Protein AF-A0A0J7LEW6-F1 (afdb_monomer_lite)

pLDDT: mean 70.15, std 17.52, range [41.5, 93.69]

Secondary structure (DSSP, 8-state):
-----------------------------------------------EEEE-TTS-EEEE-----HHHHHHHHHHHHHHHH-S--

Foldseek 3Di:
DDDDPDDDPPPPPPDDDPPPPDDDDDDDDDDDPPPPPPPPPPPQQDKAWEAEPVGDIDIDSHNDDPVVSVVVNVVCRCVVVPPDD

Radius of gyration: 25.66 Å; chains: 1; bounding box: 72×50×44 Å

Structure (mmCIF, N/CA/C/O backbone):
data_AF-A0A0J7LEW6-F1
#
_entry.id   AF-A0A0J7LEW6-F1
#
loop_
_atom_site.group_PDB
_atom_site.id
_atom_site.type_symbol
_atom_site.label_atom_id
_atom_site.label_alt_id
_atom_site.label_comp_id
_atom_site.label_asym_id
_atom_site.label_entity_id
_atom_site.label_seq_id
_atom_site.pdbx_PDB_ins_code
_atom_site.Cartn_x
_atom_site.Cartn_y
_atom_site.Cartn_z
_atom_site.occupancy
_atom_site.B_iso_or_equiv
_atom_site.auth_seq_id
_atom_site.auth_comp_id
_atom_site.auth_asym_id
_atom_site.auth_atom_id
_atom_site.pdbx_PDB_model_num
ATOM 1 N N . MET A 1 1 ? 34.236 -15.856 21.516 1.00 47.00 1 MET A N 1
ATOM 2 C CA . MET A 1 1 ? 33.111 -14.960 21.179 1.00 47.00 1 MET A CA 1
ATOM 3 C C . MET A 1 1 ? 31.859 -15.810 21.081 1.00 47.00 1 MET A C 1
ATOM 5 O O . MET A 1 1 ? 31.773 -16.658 20.208 1.00 47.00 1 MET A O 1
ATOM 9 N N . LYS A 1 2 ? 30.974 -15.688 22.070 1.00 55.53 2 LYS A N 1
ATOM 10 C CA . LYS A 1 2 ? 29.663 -16.343 22.103 1.00 55.53 2 LYS A CA 1
ATOM 11 C C . LYS A 1 2 ? 28.688 -15.365 21.476 1.00 55.53 2 LYS A C 1
ATOM 13 O O . LYS A 1 2 ? 28.594 -14.280 22.020 1.00 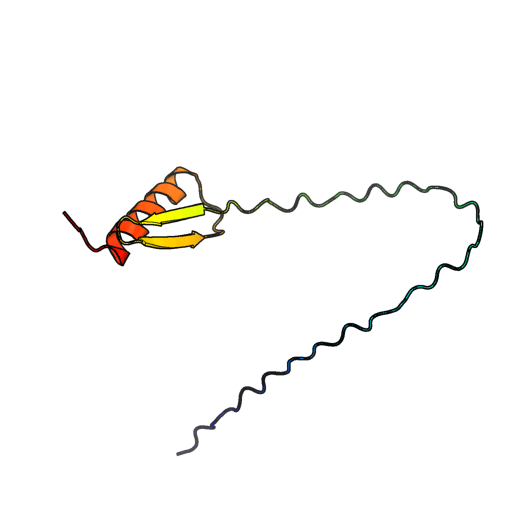55.53 2 LYS A O 1
ATOM 18 N N . ASN A 1 3 ? 28.012 -15.740 20.397 1.00 54.09 3 ASN A N 1
ATOM 19 C CA . ASN A 1 3 ? 26.720 -15.176 20.014 1.00 54.09 3 ASN A CA 1
ATOM 20 C C . ASN A 1 3 ? 25.932 -16.292 19.325 1.00 54.09 3 ASN A C 1
ATOM 22 O O . ASN A 1 3 ? 26.346 -16.831 18.302 1.00 54.09 3 ASN A O 1
ATOM 26 N N . LEU A 1 4 ? 24.866 -16.701 20.009 1.00 54.09 4 LEU A N 1
ATOM 27 C CA . LEU A 1 4 ? 23.989 -17.819 19.699 1.00 54.09 4 LEU A CA 1
ATOM 28 C C . LEU A 1 4 ? 23.334 -17.671 18.322 1.00 54.09 4 LEU A C 1
ATOM 30 O O . LEU A 1 4 ? 22.717 -16.651 18.029 1.00 54.09 4 LEU A O 1
ATOM 34 N N . ILE A 1 5 ? 23.355 -18.753 17.546 1.00 60.88 5 ILE A N 1
ATOM 35 C CA . ILE A 1 5 ? 22.399 -18.984 16.462 1.00 60.88 5 ILE A CA 1
ATOM 36 C C . ILE A 1 5 ? 21.098 -19.442 17.129 1.00 60.88 5 ILE A C 1
ATOM 38 O O . ILE A 1 5 ? 21.005 -20.573 17.607 1.00 60.88 5 ILE A O 1
ATOM 42 N N . LEU A 1 6 ? 20.115 -18.546 17.232 1.00 54.88 6 LEU A N 1
ATOM 43 C CA . LEU A 1 6 ? 18.818 -18.856 17.828 1.00 54.88 6 LEU A CA 1
ATOM 44 C C . LEU A 1 6 ? 17.854 -19.322 16.729 1.00 54.88 6 LEU A C 1
ATOM 46 O O . LEU A 1 6 ? 17.267 -18.523 16.003 1.00 54.88 6 LEU A O 1
ATOM 50 N N . ALA A 1 7 ? 17.737 -20.644 16.597 1.00 59.28 7 ALA A N 1
ATOM 51 C CA . ALA A 1 7 ? 16.808 -21.317 15.702 1.00 59.28 7 ALA A CA 1
ATOM 52 C C . ALA A 1 7 ? 15.359 -20.904 16.009 1.00 59.28 7 ALA A C 1
ATOM 54 O O . ALA A 1 7 ? 14.823 -21.200 17.077 1.00 59.28 7 ALA A O 1
ATOM 55 N N . THR A 1 8 ? 14.712 -20.223 15.066 1.00 61.69 8 THR A N 1
ATOM 56 C CA . THR A 1 8 ? 13.290 -19.882 15.156 1.00 61.69 8 THR A CA 1
ATOM 57 C C . THR A 1 8 ? 12.485 -21.075 14.646 1.00 61.69 8 THR A C 1
ATOM 59 O O . THR A 1 8 ? 12.256 -21.238 13.451 1.00 61.69 8 THR A O 1
ATOM 62 N N . ALA A 1 9 ? 12.112 -21.965 15.565 1.00 62.03 9 ALA A N 1
ATOM 63 C CA . ALA A 1 9 ? 11.194 -23.060 15.292 1.00 62.03 9 ALA A CA 1
ATOM 64 C C . ALA A 1 9 ? 9.827 -22.484 14.888 1.00 62.03 9 ALA A C 1
ATOM 66 O O . ALA A 1 9 ? 9.114 -21.906 15.710 1.00 62.03 9 ALA A O 1
ATOM 67 N N . ILE A 1 10 ? 9.463 -22.635 13.615 1.00 64.75 10 ILE A N 1
ATOM 68 C CA . ILE A 1 10 ? 8.113 -22.350 13.129 1.00 64.75 10 ILE A CA 1
ATOM 69 C C . ILE A 1 10 ? 7.215 -23.478 13.642 1.00 64.75 10 ILE A C 1
ATOM 71 O O . ILE A 1 10 ? 7.053 -24.520 13.010 1.00 64.75 10 ILE A O 1
ATOM 75 N N . LEU A 1 11 ? 6.652 -23.281 14.832 1.00 55.50 11 LEU A N 1
ATOM 76 C CA . LEU A 1 11 ? 5.577 -24.113 15.354 1.00 55.50 11 LEU A CA 1
ATOM 77 C C . LEU A 1 11 ? 4.298 -23.787 14.576 1.00 55.50 11 LEU A C 1
ATOM 79 O O . LEU A 1 11 ? 3.502 -22.945 14.989 1.00 55.50 11 LEU A O 1
ATOM 83 N N . VAL A 1 12 ? 4.077 -24.461 13.445 1.00 62.03 12 VAL A N 1
ATOM 84 C CA . VAL A 1 12 ? 2.740 -24.529 12.840 1.00 62.03 12 VAL A CA 1
ATOM 85 C C . VAL A 1 12 ? 1.905 -25.499 13.678 1.00 62.03 12 VAL A C 1
ATOM 87 O O . VAL A 1 12 ? 1.727 -26.664 13.337 1.00 62.03 12 VAL A O 1
ATOM 90 N N . ALA A 1 13 ? 1.402 -25.025 14.817 1.00 60.38 13 ALA A N 1
ATOM 91 C CA . ALA A 1 13 ? 0.367 -25.722 15.571 1.00 60.38 13 ALA A CA 1
ATOM 92 C C . ALA A 1 13 ? -0.991 -25.489 14.888 1.00 60.38 13 ALA A C 1
ATOM 94 O O . ALA A 1 13 ? -1.805 -24.678 15.320 1.00 60.38 13 ALA A O 1
ATOM 95 N N . GLY A 1 14 ? -1.223 -26.186 13.776 1.00 54.81 14 GLY A N 1
ATOM 96 C CA . GLY A 1 14 ? -2.521 -26.251 13.113 1.00 54.81 14 GLY A CA 1
ATOM 97 C C . GLY A 1 14 ? -3.353 -27.412 13.650 1.00 54.81 14 GLY A C 1
ATOM 98 O O . GLY A 1 14 ? -3.498 -28.420 12.970 1.00 54.81 14 GLY A O 1
ATOM 99 N N . MET A 1 15 ? -3.906 -27.295 14.860 1.00 61.72 15 MET A N 1
ATOM 100 C CA . MET A 1 15 ? -5.003 -28.165 15.296 1.00 61.72 15 MET A CA 1
ATOM 101 C C . MET A 1 15 ? -6.322 -27.415 15.118 1.00 61.72 15 MET A C 1
ATOM 103 O O . MET A 1 15 ? -6.667 -26.571 15.938 1.00 61.72 15 MET A O 1
ATOM 107 N N . THR A 1 16 ? -7.108 -27.773 14.102 1.00 59.22 16 THR A N 1
ATOM 108 C CA . THR A 1 16 ? -8.567 -27.713 14.254 1.00 59.22 16 THR A CA 1
ATOM 109 C C . THR A 1 16 ? -9.152 -29.056 13.850 1.00 59.22 16 THR A C 1
ATOM 111 O O . THR A 1 16 ? -9.042 -29.522 12.721 1.00 59.22 16 THR A O 1
ATOM 114 N N . SER A 1 17 ? -9.691 -29.729 14.860 1.00 55.34 17 SER A N 1
ATOM 115 C CA . SER A 1 17 ? -10.393 -30.994 14.748 1.00 55.34 17 SER A CA 1
ATOM 116 C C . SER A 1 17 ? -11.697 -30.754 13.984 1.00 55.34 17 SER A C 1
ATOM 118 O O . SER A 1 17 ? -12.549 -29.992 14.446 1.00 55.34 17 SER A O 1
ATOM 120 N N . ALA A 1 18 ? -11.866 -31.384 12.822 1.00 55.72 18 ALA A N 1
ATOM 121 C CA . ALA A 1 18 ? -13.158 -31.446 12.154 1.00 55.72 18 ALA A CA 1
ATOM 122 C C . ALA A 1 18 ? -14.086 -32.354 12.978 1.00 55.72 18 ALA A C 1
ATOM 124 O O . ALA A 1 18 ? -14.120 -33.570 12.801 1.00 55.72 18 ALA A O 1
ATOM 125 N N . LYS A 1 19 ? -14.838 -31.773 13.919 1.00 48.16 19 LYS A N 1
ATOM 126 C CA . LYS A 1 19 ? -16.019 -32.442 14.470 1.00 48.16 19 LYS A CA 1
ATOM 127 C C . LYS A 1 19 ? -17.085 -32.455 13.378 1.00 48.16 19 LYS A C 1
ATOM 129 O O . LYS A 1 19 ? -17.809 -31.480 13.202 1.00 48.16 19 LYS A O 1
ATOM 134 N N . THR A 1 20 ? -17.200 -33.577 12.676 1.00 49.88 20 THR A N 1
ATOM 135 C CA . THR A 1 20 ? -18.448 -33.975 12.021 1.00 49.88 20 THR A CA 1
ATOM 136 C C . THR A 1 20 ? -19.536 -34.006 13.092 1.00 49.88 20 THR A C 1
ATOM 138 O O . THR A 1 20 ? -19.534 -34.875 13.962 1.00 49.88 20 THR A O 1
ATOM 141 N N . ILE A 1 21 ? -20.443 -33.030 13.072 1.00 54.97 21 ILE A N 1
ATOM 142 C CA . ILE A 1 21 ? -21.675 -33.084 13.859 1.00 54.97 21 ILE A CA 1
ATOM 143 C C . ILE A 1 21 ? -22.711 -33.780 12.982 1.00 54.97 21 ILE A C 1
ATOM 145 O O . ILE A 1 21 ? -23.357 -33.158 12.143 1.00 54.97 21 ILE A O 1
ATOM 149 N N . THR A 1 22 ? -22.860 -35.089 13.162 1.00 51.22 22 THR A N 1
ATOM 150 C CA . THR A 1 22 ? -24.047 -35.811 12.705 1.00 51.22 22 THR A CA 1
ATOM 151 C C . THR A 1 22 ? -25.222 -35.361 13.571 1.00 51.22 22 THR A C 1
ATOM 153 O O . THR A 1 22 ? -25.194 -35.470 14.798 1.00 51.22 22 THR A O 1
ATOM 156 N N . ILE A 1 23 ? -26.237 -34.798 12.923 1.00 52.47 23 ILE A N 1
ATOM 157 C CA . ILE A 1 23 ? -27.444 -34.240 13.532 1.00 52.47 23 ILE A CA 1
ATOM 158 C C . ILE A 1 23 ? -28.195 -35.356 14.272 1.00 52.47 23 ILE A C 1
ATOM 160 O O . ILE A 1 23 ? -28.771 -36.242 13.644 1.00 52.47 23 ILE A O 1
ATOM 164 N N . LYS A 1 24 ? -28.236 -35.301 15.609 1.00 43.16 24 LYS A N 1
ATOM 165 C CA . LYS A 1 24 ? -29.292 -35.963 16.384 1.00 43.16 24 LYS A CA 1
ATOM 166 C C . LYS A 1 24 ? -30.369 -34.941 16.711 1.00 43.16 24 LYS A C 1
ATOM 168 O O . LYS A 1 24 ? -30.168 -34.036 17.514 1.00 43.16 24 LYS A O 1
ATOM 173 N N . SER A 1 25 ? -31.510 -35.138 16.055 1.00 53.09 25 SER A N 1
ATOM 174 C CA . SER A 1 25 ? -32.824 -34.652 16.458 1.00 53.09 25 SER A CA 1
ATOM 175 C C . SER A 1 25 ? -33.001 -34.770 17.973 1.00 53.09 25 SER A C 1
ATOM 177 O O . SER A 1 25 ? -32.829 -35.849 18.541 1.00 53.09 25 SER A O 1
ATOM 179 N N . SER A 1 26 ? -33.322 -33.660 18.631 1.00 42.00 26 SER A N 1
ATOM 180 C CA . SER A 1 26 ? -33.871 -33.631 19.985 1.00 42.00 26 SER A CA 1
ATOM 181 C C . SER A 1 26 ? -34.673 -32.346 20.139 1.00 42.00 26 SER A C 1
ATOM 183 O O . SER A 1 26 ? -34.135 -31.242 20.140 1.00 42.00 26 SER A O 1
ATOM 185 N N . ASN A 1 27 ? -35.987 -32.525 20.189 1.00 53.12 27 ASN A N 1
ATOM 186 C CA . ASN A 1 27 ? -36.980 -31.520 20.521 1.00 53.12 27 ASN A CA 1
ATOM 187 C C . ASN A 1 27 ? -36.778 -31.082 21.980 1.00 53.12 27 ASN A C 1
ATOM 189 O O . ASN A 1 27 ? -36.791 -31.926 22.875 1.00 53.12 27 ASN A O 1
ATOM 193 N N . SER A 1 28 ? -36.608 -29.783 22.221 1.00 41.50 28 SER A N 1
ATOM 194 C CA . SER A 1 28 ? -36.809 -29.212 23.551 1.00 41.50 28 SER A CA 1
ATOM 195 C C . SER A 1 28 ? -37.122 -27.717 23.483 1.00 41.50 28 SER A C 1
ATOM 197 O O . SER A 1 28 ? -36.402 -26.899 22.913 1.00 41.50 28 SER A O 1
ATOM 199 N N . ASN A 1 29 ? -38.267 -27.396 24.078 1.00 53.28 29 ASN A N 1
ATOM 200 C CA . ASN A 1 29 ? -38.780 -26.071 24.378 1.00 53.28 29 ASN A CA 1
ATOM 201 C C . ASN A 1 29 ? -37.763 -25.320 25.258 1.00 53.28 29 ASN A C 1
ATOM 203 O O . ASN A 1 29 ? -37.479 -25.760 26.371 1.00 53.28 29 ASN A O 1
ATOM 207 N N . ILE A 1 30 ? -37.181 -24.223 24.762 1.00 49.88 30 ILE A N 1
ATOM 208 C CA . ILE A 1 30 ? -36.251 -23.392 25.539 1.00 49.88 30 ILE A CA 1
ATOM 209 C C . ILE A 1 30 ? -36.711 -21.937 25.470 1.00 49.88 30 ILE A C 1
ATOM 211 O O . ILE A 1 30 ? -36.663 -21.280 24.428 1.00 49.88 30 ILE A O 1
ATOM 215 N N . GLN A 1 31 ? -37.163 -21.462 26.631 1.00 54.81 31 GLN A N 1
ATOM 216 C CA . GLN A 1 31 ? -37.494 -20.081 26.958 1.00 54.81 31 GLN A CA 1
ATOM 217 C C . GLN A 1 31 ? -36.405 -19.123 26.457 1.00 54.81 31 GLN A C 1
ATOM 219 O O . GLN A 1 31 ? -35.241 -19.182 26.859 1.00 54.81 31 GLN A O 1
ATOM 224 N N . LYS A 1 32 ? -36.796 -18.216 25.561 1.00 46.78 32 LYS A N 1
ATOM 225 C CA . LYS A 1 32 ? -35.898 -17.270 24.898 1.00 46.78 32 LYS A CA 1
ATOM 226 C C . LYS A 1 32 ? -35.661 -16.060 25.809 1.00 46.78 32 LYS A C 1
ATOM 228 O O . LYS A 1 32 ? -36.293 -15.020 25.661 1.00 46.78 32 LYS A O 1
ATOM 233 N N . SER A 1 33 ? -34.740 -16.195 26.765 1.00 49.31 33 SER A N 1
ATOM 234 C CA . SER A 1 33 ? -34.141 -15.037 27.438 1.00 49.31 33 SER A CA 1
ATOM 235 C C . SER A 1 33 ? -33.305 -14.277 26.408 1.00 49.31 33 SER A C 1
ATOM 237 O O . SER A 1 33 ? -32.218 -14.707 26.017 1.00 49.31 33 SER A O 1
ATOM 239 N N . SER A 1 34 ?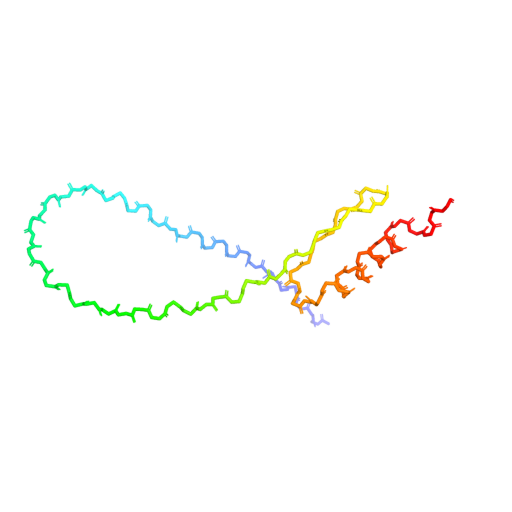 -33.857 -13.179 25.892 1.00 57.56 34 SER A N 1
ATOM 240 C CA . SER A 1 34 ? -33.169 -12.310 24.941 1.00 57.56 34 SER A CA 1
ATOM 241 C C . SER A 1 34 ? -32.078 -11.531 25.677 1.00 57.56 34 SER A C 1
ATOM 243 O O . SER A 1 34 ? -32.272 -10.395 26.109 1.00 57.56 34 SER A O 1
ATOM 245 N N . LYS A 1 35 ? -30.903 -12.150 25.848 1.00 56.84 35 LYS A N 1
ATOM 246 C CA . LYS A 1 35 ? -29.674 -11.401 26.114 1.00 56.84 35 LYS A CA 1
ATOM 247 C C . LYS A 1 35 ? -29.405 -10.559 24.875 1.00 56.84 35 LYS A C 1
ATOM 249 O O . LYS A 1 35 ? -28.915 -11.069 23.871 1.00 56.84 35 LYS A O 1
ATOM 254 N N . GLN A 1 36 ? -29.717 -9.268 24.953 1.00 58.81 36 GLN A N 1
ATOM 255 C CA . GLN A 1 36 ? -29.213 -8.301 23.990 1.00 58.81 36 GLN A CA 1
ATOM 256 C C . GLN A 1 36 ? -27.688 -8.265 24.102 1.00 58.81 36 GLN A C 1
ATOM 258 O O . GLN A 1 36 ? -27.104 -7.591 24.952 1.00 58.81 36 GLN A O 1
ATOM 263 N N . VAL A 1 37 ? -27.035 -9.047 23.249 1.00 56.25 37 VAL A N 1
ATOM 264 C CA . VAL A 1 37 ? -25.606 -8.938 23.006 1.00 56.25 37 VAL A CA 1
ATOM 265 C C . VAL A 1 37 ? -25.417 -7.591 22.326 1.00 56.25 37 VAL A C 1
ATOM 267 O O . VAL A 1 37 ? -25.736 -7.435 21.151 1.00 56.25 37 VAL A O 1
ATOM 270 N N . LYS A 1 38 ? -24.928 -6.594 23.071 1.00 61.03 38 LYS A N 1
ATOM 271 C CA . LYS A 1 38 ? -24.382 -5.375 22.473 1.00 61.03 38 LYS A CA 1
ATOM 272 C C . LYS A 1 38 ? -23.250 -5.816 21.545 1.00 61.03 38 LYS A C 1
ATOM 274 O O . LYS A 1 38 ? -22.144 -6.086 22.016 1.00 61.03 38 LYS A O 1
ATOM 279 N N . LEU A 1 39 ? -23.530 -5.939 20.244 1.00 61.09 39 LEU A N 1
ATOM 280 C CA . LEU A 1 39 ? -22.489 -6.064 19.234 1.00 61.09 39 LEU A CA 1
ATOM 281 C C . LEU A 1 39 ? -21.617 -4.823 19.399 1.00 61.09 39 LEU A C 1
ATOM 283 O O . LEU A 1 39 ? -22.044 -3.708 19.105 1.00 61.09 39 LEU A O 1
ATOM 287 N N . LYS A 1 40 ? -20.409 -5.004 19.938 1.00 61.94 40 LYS A N 1
ATOM 288 C CA . LYS A 1 40 ? -19.390 -3.960 19.897 1.00 61.94 40 LYS A CA 1
ATOM 289 C C . LYS A 1 40 ? -19.217 -3.630 18.421 1.00 61.94 40 LYS A C 1
ATOM 291 O O . LYS A 1 40 ? -18.744 -4.485 17.675 1.00 61.94 40 LYS A O 1
ATOM 296 N N . SER A 1 41 ? -19.656 -2.441 18.012 1.00 56.84 41 SER A N 1
ATOM 297 C CA . SER A 1 41 ? -19.450 -1.940 16.658 1.00 56.84 41 SER A CA 1
ATOM 298 C C . SER A 1 41 ? -17.945 -1.936 16.426 1.00 56.84 41 SER A C 1
ATOM 300 O O . SER A 1 41 ? -17.206 -1.128 16.994 1.00 56.84 41 SER A O 1
ATOM 302 N N . LYS A 1 42 ? -17.463 -2.962 15.724 1.00 59.81 42 LYS A N 1
ATOM 303 C CA . LYS A 1 42 ? -16.061 -3.092 15.360 1.00 59.81 42 LYS A CA 1
ATOM 304 C C . LYS A 1 42 ? -15.844 -1.920 14.417 1.00 59.81 42 LYS A C 1
ATOM 306 O O . LYS A 1 42 ? -16.473 -1.899 13.364 1.00 59.81 42 LYS A O 1
ATOM 311 N N . LYS A 1 43 ? -15.059 -0.918 14.832 1.00 61.41 43 LYS A N 1
ATOM 312 C CA . LYS A 1 43 ? -14.708 0.210 13.963 1.00 61.41 43 LYS A CA 1
ATOM 313 C C . LYS A 1 43 ? -14.245 -0.391 12.638 1.00 61.41 43 LYS A C 1
ATOM 315 O O . LYS A 1 43 ? -13.267 -1.142 12.622 1.00 61.41 43 LYS A O 1
ATOM 320 N N . VAL A 1 44 ? -15.034 -0.182 11.587 1.00 62.28 44 VAL A N 1
ATOM 321 C CA . VAL A 1 44 ? -14.705 -0.645 10.244 1.00 62.28 44 VAL A CA 1
ATOM 322 C C . VAL A 1 44 ? -13.489 0.175 9.860 1.00 62.28 44 VAL A C 1
ATOM 324 O O . VAL A 1 44 ? -13.612 1.371 9.625 1.00 62.28 44 VAL A O 1
ATOM 327 N N . LYS A 1 45 ? -12.308 -0.439 9.936 1.00 68.12 45 LYS A N 1
ATOM 328 C CA . LYS A 1 45 ? -11.067 0.231 9.565 1.00 68.12 45 LYS A CA 1
ATOM 329 C C . LYS A 1 45 ? -11.157 0.566 8.084 1.00 68.12 45 LYS A C 1
ATOM 331 O O . LYS A 1 45 ? -11.380 -0.336 7.271 1.00 68.12 45 LYS A O 1
ATOM 336 N N . SER A 1 46 ? -11.004 1.839 7.750 1.00 79.75 46 SER A N 1
ATOM 337 C CA . SER A 1 46 ? -10.939 2.275 6.360 1.00 79.75 46 SER A CA 1
ATOM 338 C C . SER A 1 46 ? -9.765 1.578 5.676 1.00 79.75 46 SER A C 1
ATOM 340 O O . SER A 1 46 ? -8.657 1.528 6.210 1.00 79.75 46 SER A O 1
ATOM 342 N N . THR A 1 47 ? -10.027 0.980 4.516 1.00 87.81 47 THR A N 1
ATOM 343 C CA . THR A 1 47 ? -8.988 0.383 3.675 1.00 87.81 47 THR A CA 1
ATOM 344 C C . THR A 1 47 ? -8.794 1.287 2.472 1.00 87.81 47 THR A C 1
ATOM 346 O O . THR A 1 47 ? -9.741 1.520 1.724 1.00 87.81 47 THR A O 1
ATOM 349 N N . PHE A 1 48 ? -7.580 1.798 2.299 1.00 88.62 48 PHE A N 1
ATOM 350 C CA . PHE A 1 48 ? -7.193 2.596 1.145 1.00 88.62 48 PHE A CA 1
ATOM 351 C C . PHE A 1 48 ? -6.367 1.724 0.208 1.00 88.62 48 PHE A C 1
ATOM 353 O O . PHE A 1 48 ? -5.410 1.078 0.637 1.00 88.62 48 PHE A O 1
ATOM 360 N N . VAL A 1 49 ? -6.756 1.709 -1.062 1.00 91.38 49 VAL A N 1
ATOM 361 C CA . VAL A 1 49 ? -6.069 0.994 -2.138 1.00 91.38 49 VAL A CA 1
ATOM 362 C C . VAL A 1 49 ? -5.705 2.023 -3.195 1.00 91.38 49 VAL A C 1
ATOM 364 O O . VAL A 1 49 ? -6.557 2.819 -3.587 1.00 91.38 49 VAL A O 1
ATOM 367 N N . THR A 1 50 ? -4.453 2.018 -3.639 1.00 91.69 50 THR A N 1
ATOM 368 C CA . THR A 1 50 ? -3.980 2.854 -4.743 1.00 91.69 50 THR A CA 1
AT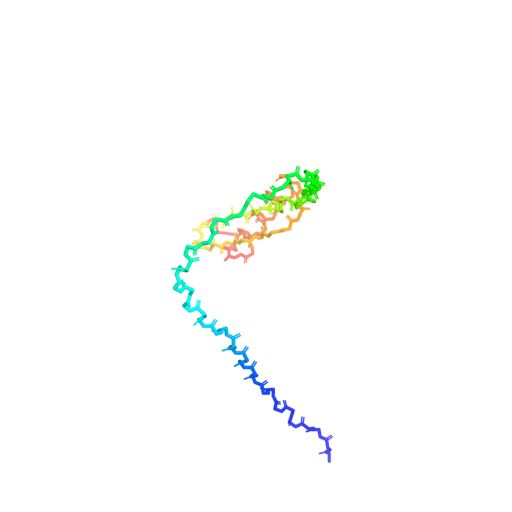OM 369 C C . THR A 1 50 ? -3.213 2.005 -5.746 1.00 91.69 50 THR A C 1
ATOM 371 O O . THR A 1 50 ? -2.548 1.033 -5.375 1.00 91.69 50 THR A O 1
ATOM 374 N N . TYR A 1 51 ? -3.321 2.382 -7.012 1.00 91.88 51 TYR A N 1
ATOM 375 C CA . TYR A 1 51 ? -2.578 1.798 -8.116 1.00 91.88 51 TYR A CA 1
ATOM 376 C C . TYR A 1 51 ? -1.783 2.912 -8.762 1.00 91.88 51 TYR A C 1
ATOM 378 O O . TYR A 1 51 ? -2.357 3.928 -9.153 1.00 91.88 51 TYR A O 1
ATOM 386 N N . THR A 1 52 ? -0.476 2.724 -8.837 1.00 90.69 52 THR A N 1
ATOM 387 C CA . THR A 1 52 ? 0.414 3.726 -9.399 1.00 90.69 52 THR A CA 1
ATOM 388 C C . THR A 1 52 ? 0.548 3.592 -10.911 1.00 90.69 52 THR A C 1
ATOM 390 O O . THR A 1 52 ? 0.262 2.530 -11.477 1.00 90.69 52 THR A O 1
ATOM 393 N N . SER A 1 53 ? 1.035 4.640 -11.580 1.00 90.06 53 SER A N 1
ATOM 394 C CA . SER A 1 53 ? 1.238 4.627 -13.040 1.00 90.06 53 SER A CA 1
ATOM 395 C C . SER A 1 53 ? 2.237 3.561 -13.508 1.00 90.06 53 SER A C 1
ATOM 397 O O . SER A 1 53 ? 2.078 2.977 -14.577 1.00 90.06 53 SER A O 1
ATOM 399 N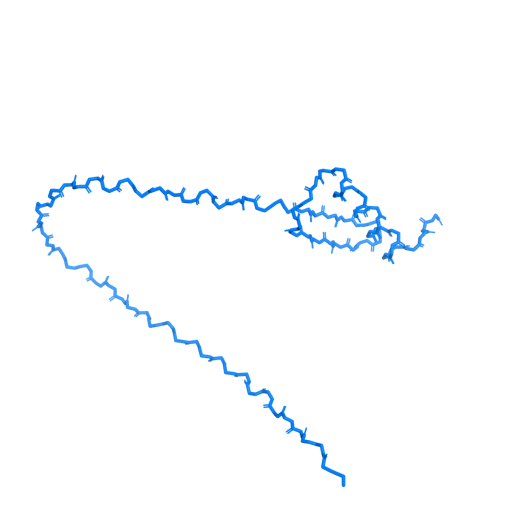 N . CYS A 1 54 ? 3.227 3.242 -12.675 1.00 86.94 54 CYS A N 1
ATOM 400 C CA . CYS A 1 54 ? 4.219 2.199 -12.927 1.00 86.94 54 CYS A CA 1
ATOM 401 C C . CYS A 1 54 ? 3.741 0.782 -12.553 1.00 86.94 54 CYS A C 1
ATOM 403 O O . CYS A 1 54 ? 4.536 -0.156 -12.550 1.00 86.94 54 CYS A O 1
ATOM 405 N N . GLY A 1 55 ? 2.451 0.605 -12.240 1.00 89.31 55 GLY A N 1
ATOM 406 C CA . GLY A 1 55 ? 1.849 -0.707 -11.995 1.00 89.31 55 GLY A CA 1
ATOM 407 C C . GLY A 1 55 ? 2.042 -1.249 -10.577 1.00 89.31 55 GLY A C 1
ATOM 408 O O . GLY A 1 55 ? 1.876 -2.449 -10.357 1.00 89.31 55 GLY A O 1
ATOM 409 N N . VAL A 1 56 ? 2.370 -0.397 -9.601 1.00 90.31 56 VAL A N 1
ATOM 410 C CA . VAL A 1 56 ? 2.469 -0.800 -8.193 1.00 90.31 56 VAL A CA 1
ATOM 411 C C . VAL A 1 56 ? 1.108 -0.666 -7.524 1.00 90.31 56 VAL A C 1
ATOM 413 O O . VAL A 1 56 ? 0.499 0.399 -7.510 1.00 90.31 56 VAL A O 1
ATOM 416 N N . ALA A 1 57 ? 0.636 -1.760 -6.931 1.00 92.88 57 ALA A N 1
ATOM 417 C CA . ALA A 1 57 ? -0.540 -1.759 -6.074 1.00 92.88 57 ALA A CA 1
ATOM 418 C C . ALA A 1 57 ? -0.106 -1.633 -4.611 1.00 92.88 57 ALA A C 1
ATOM 420 O O . ALA A 1 57 ? 0.654 -2.466 -4.112 1.00 92.88 57 ALA A O 1
ATOM 421 N N . ALA A 1 58 ? -0.611 -0.620 -3.911 1.00 91.38 58 ALA A N 1
ATOM 422 C CA . ALA A 1 58 ? -0.397 -0.460 -2.480 1.00 91.38 58 ALA A CA 1
ATOM 423 C C . ALA A 1 58 ? -1.736 -0.431 -1.744 1.00 91.38 58 ALA A C 1
ATOM 425 O O . ALA A 1 58 ? -2.707 0.171 -2.204 1.00 91.38 58 ALA A O 1
ATOM 426 N N . THR A 1 59 ? -1.762 -1.063 -0.572 1.00 93.38 59 THR A N 1
ATOM 427 C CA . THR A 1 59 ? -2.943 -1.136 0.290 1.00 93.38 59 THR A CA 1
ATOM 428 C C . THR A 1 59 ? -2.557 -0.803 1.718 1.00 93.38 59 THR A C 1
ATOM 430 O O . THR A 1 59 ? -1.543 -1.276 2.230 1.00 93.38 59 THR A O 1
ATOM 433 N N . THR A 1 60 ? -3.390 -0.016 2.386 1.00 90.81 60 THR A N 1
ATOM 434 C CA . THR A 1 60 ? -3.222 0.334 3.794 1.00 90.81 60 THR A CA 1
ATOM 435 C C . THR A 1 60 ? -4.555 0.288 4.525 1.00 90.81 60 THR A C 1
ATOM 437 O O . THR A 1 60 ? -5.593 0.664 3.989 1.00 90.81 60 THR A O 1
ATOM 440 N N . THR A 1 61 ? -4.530 -0.174 5.773 1.00 91.50 61 THR A N 1
ATOM 441 C CA . THR A 1 61 ? -5.704 -0.243 6.661 1.00 91.50 61 THR A CA 1
ATOM 442 C C . THR A 1 61 ? -5.599 0.769 7.803 1.00 91.50 61 THR A C 1
ATOM 444 O O . THR A 1 61 ? -6.031 0.499 8.928 1.00 91.50 61 THR A O 1
ATOM 447 N N . GLN A 1 62 ? -4.885 1.867 7.561 1.00 87.19 62 GLN A N 1
ATOM 448 C CA . GLN A 1 62 ? -4.676 2.927 8.539 1.00 87.19 62 GLN A CA 1
ATOM 449 C C . GLN A 1 62 ? -5.965 3.747 8.691 1.00 87.19 62 GLN A C 1
ATOM 451 O O . GLN A 1 62 ? -6.638 4.041 7.704 1.00 87.19 62 GLN A O 1
ATOM 456 N N . ASP A 1 63 ? -6.317 4.093 9.935 1.00 87.31 63 ASP A N 1
ATOM 457 C CA . ASP A 1 63 ? -7.468 4.951 10.252 1.00 87.31 63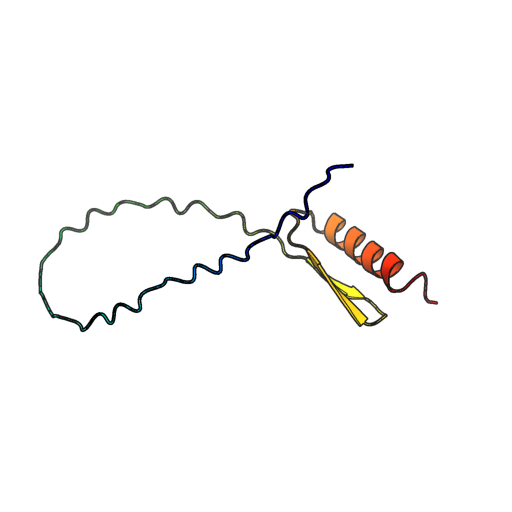 ASP A CA 1
ATOM 458 C C . ASP A 1 63 ? -7.131 6.404 9.892 1.00 87.31 63 ASP A C 1
ATOM 460 O O . ASP A 1 63 ? -6.762 7.220 10.736 1.00 87.31 63 ASP A O 1
ATOM 464 N N . TRP A 1 64 ? -7.206 6.694 8.599 1.00 86.19 64 TRP A N 1
ATOM 465 C CA . TRP A 1 64 ? -6.923 7.994 8.014 1.00 86.19 64 TRP A CA 1
ATOM 466 C C . TRP A 1 64 ? -8.191 8.676 7.520 1.00 86.19 64 TRP A C 1
ATOM 468 O O . TRP A 1 64 ? -9.188 8.030 7.184 1.00 86.19 64 TRP A O 1
ATOM 478 N N . THR A 1 65 ? -8.139 10.002 7.445 1.00 88.00 65 THR A N 1
ATOM 479 C CA . THR A 1 65 ? -9.129 10.773 6.694 1.00 88.00 65 THR A CA 1
ATOM 480 C C . THR A 1 65 ? -8.949 10.539 5.192 1.00 88.00 65 THR A C 1
ATOM 482 O O . THR A 1 65 ? -7.908 10.069 4.728 1.00 88.00 65 THR A O 1
ATOM 485 N N . GLN A 1 66 ? -9.964 10.887 4.399 1.00 86.12 66 GLN A N 1
ATOM 486 C CA . GLN A 1 66 ? -9.888 10.766 2.942 1.00 86.12 66 GLN A CA 1
ATOM 487 C C . GLN A 1 66 ? -8.734 11.594 2.348 1.00 86.12 66 GLN A C 1
ATOM 489 O O . GLN A 1 66 ? -8.050 11.128 1.440 1.00 86.12 66 GLN A O 1
ATOM 494 N N . GLU A 1 67 ? -8.475 12.781 2.901 1.00 89.19 67 GLU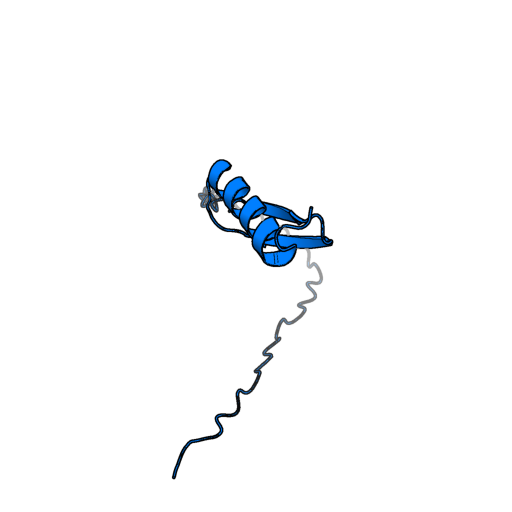 A N 1
ATOM 495 C CA . GLU A 1 67 ? -7.363 13.652 2.499 1.00 89.19 67 GLU A CA 1
ATOM 496 C C . GLU A 1 67 ? -6.001 12.996 2.756 1.00 89.19 67 GLU A C 1
ATOM 498 O O . GLU A 1 67 ? -5.133 12.988 1.886 1.00 89.19 67 GLU A O 1
ATOM 503 N N . GLN A 1 68 ? -5.831 12.369 3.922 1.00 89.44 68 GLN A N 1
ATOM 504 C CA . GLN A 1 68 ? -4.616 11.627 4.260 1.00 89.44 68 GLN A CA 1
ATOM 505 C C . GLN A 1 68 ? -4.408 10.424 3.332 1.00 89.44 68 GLN A C 1
ATOM 507 O O . GLN A 1 68 ? -3.280 10.159 2.917 1.00 89.44 68 GLN A O 1
ATOM 512 N N . GLY A 1 69 ? -5.489 9.737 2.948 1.00 91.00 69 GLY A N 1
ATOM 513 C CA . GLY A 1 69 ? -5.440 8.660 1.959 1.00 91.00 69 GLY A CA 1
ATOM 514 C C . GLY A 1 69 ? -4.945 9.127 0.586 1.00 91.00 69 GLY A C 1
ATOM 515 O O . GLY A 1 69 ? -4.147 8.433 -0.040 1.00 91.00 69 GLY A O 1
ATOM 516 N N . GLN A 1 70 ? -5.354 10.319 0.141 1.00 90.38 70 GLN A N 1
ATOM 517 C CA . GLN A 1 70 ? -4.889 10.914 -1.120 1.00 90.38 70 GLN A CA 1
ATOM 518 C C . GLN A 1 70 ? -3.412 11.320 -1.056 1.00 90.38 70 GLN A C 1
ATOM 520 O O . GLN A 1 70 ? -2.647 11.015 -1.968 1.00 90.38 70 GLN A O 1
ATOM 525 N N . ILE A 1 71 ? -2.983 11.951 0.042 1.00 93.44 71 ILE A N 1
ATOM 526 C CA . ILE A 1 71 ? -1.569 12.306 0.251 1.00 93.44 71 ILE A CA 1
ATOM 527 C C . ILE A 1 71 ? -0.699 11.049 0.228 1.00 93.44 71 ILE A C 1
ATOM 529 O O . ILE A 1 71 ? 0.331 11.018 -0.443 1.00 93.44 71 ILE A O 1
ATOM 533 N N . TRP A 1 72 ? -1.133 9.992 0.916 1.00 93.69 72 TRP A N 1
ATOM 534 C CA . TRP A 1 72 ? -0.445 8.711 0.877 1.00 93.69 72 TRP A CA 1
ATOM 535 C C . TRP A 1 72 ? -0.390 8.136 -0.538 1.00 93.69 72 TRP A C 1
ATOM 537 O O . TRP A 1 72 ? 0.686 7.730 -0.961 1.00 93.69 72 TRP A O 1
ATOM 547 N N . ALA A 1 73 ? -1.494 8.139 -1.289 1.00 91.06 73 ALA A N 1
ATOM 548 C CA . ALA A 1 73 ? -1.507 7.641 -2.663 1.00 91.06 73 ALA A CA 1
ATOM 549 C C . ALA A 1 73 ? -0.492 8.379 -3.554 1.00 91.06 73 ALA A C 1
ATOM 551 O O . ALA A 1 73 ? 0.284 7.731 -4.255 1.00 91.06 73 ALA A O 1
ATOM 552 N N . ASN A 1 74 ? -0.415 9.708 -3.438 1.00 91.62 74 ASN A N 1
ATOM 553 C CA . ASN A 1 74 ? 0.577 10.530 -4.138 1.00 91.62 74 ASN A CA 1
ATOM 554 C C . ASN A 1 74 ? 2.015 10.221 -3.695 1.00 91.62 74 ASN A C 1
ATOM 556 O O . ASN A 1 74 ? 2.933 10.226 -4.509 1.00 91.62 74 ASN A O 1
ATOM 560 N N . MET A 1 75 ? 2.231 9.920 -2.412 1.00 91.38 75 MET A N 1
ATOM 561 C CA . MET A 1 75 ? 3.534 9.458 -1.935 1.00 91.38 75 MET A CA 1
ATOM 562 C C . MET A 1 75 ? 3.890 8.073 -2.478 1.00 91.38 75 MET A C 1
ATOM 564 O O . MET A 1 75 ? 5.057 7.832 -2.770 1.00 91.38 75 MET A O 1
ATOM 568 N N . VAL A 1 76 ? 2.931 7.147 -2.596 1.00 92.56 76 VAL A N 1
ATOM 569 C CA . VAL A 1 76 ? 3.178 5.838 -3.223 1.00 92.56 76 VAL A CA 1
ATOM 570 C C . VAL A 1 76 ? 3.583 6.050 -4.683 1.00 92.56 76 VAL A C 1
ATOM 572 O O . VAL A 1 76 ? 4.598 5.508 -5.106 1.00 92.56 76 VAL A O 1
ATOM 575 N N . GLU A 1 77 ? 2.873 6.900 -5.421 1.00 90.81 77 GLU A N 1
ATOM 576 C CA . GLU A 1 77 ? 3.230 7.267 -6.796 1.00 90.81 77 GLU A CA 1
ATOM 577 C C . GLU A 1 77 ? 4.666 7.810 -6.886 1.00 90.81 77 GLU A C 1
ATOM 579 O O . GLU A 1 77 ? 5.500 7.266 -7.609 1.00 90.81 77 GLU A O 1
ATOM 584 N N . ALA A 1 78 ? 4.992 8.828 -6.087 1.00 90.12 78 ALA A N 1
ATOM 585 C CA . ALA A 1 78 ? 6.301 9.474 -6.118 1.00 90.12 78 ALA A CA 1
ATOM 586 C C . ALA A 1 78 ? 7.447 8.538 -5.695 1.00 90.12 78 ALA A C 1
ATOM 588 O O . ALA A 1 78 ? 8.524 8.584 -6.285 1.00 90.12 78 ALA A O 1
ATOM 589 N N . ASN A 1 79 ? 7.226 7.677 -4.695 1.00 89.31 79 ASN A N 1
ATOM 590 C CA . ASN A 1 79 ? 8.259 6.774 -4.181 1.00 89.31 79 ASN A CA 1
ATOM 591 C C . ASN A 1 79 ? 8.529 5.589 -5.109 1.00 89.31 79 ASN A C 1
ATOM 593 O O . ASN A 1 79 ? 9.677 5.173 -5.242 1.00 89.31 79 ASN A O 1
ATOM 597 N N . TYR A 1 80 ? 7.481 5.012 -5.700 1.00 87.50 80 TYR A N 1
ATOM 598 C CA . TYR A 1 80 ? 7.609 3.781 -6.478 1.00 87.50 80 TYR A CA 1
ATOM 599 C C . TYR A 1 80 ? 7.801 4.036 -7.968 1.00 87.50 80 TYR A C 1
ATOM 601 O O . TYR A 1 80 ? 8.511 3.272 -8.617 1.00 87.50 80 TYR A O 1
ATOM 609 N N . CYS A 1 81 ? 7.203 5.098 -8.505 1.00 82.94 81 CYS A N 1
ATOM 610 C CA . CYS A 1 81 ? 7.317 5.435 -9.922 1.00 82.94 81 CYS A CA 1
ATOM 611 C C . CYS A 1 81 ? 8.322 6.552 -10.196 1.00 82.94 81 CYS A C 1
ATOM 613 O O . CYS A 1 81 ? 8.593 6.813 -11.361 1.00 82.94 81 CYS A O 1
ATOM 615 N N . GLY A 1 82 ? 8.875 7.182 -9.147 1.00 70.56 82 GLY A N 1
ATOM 616 C CA . GLY A 1 82 ? 10.004 8.110 -9.213 1.00 70.56 82 GLY A CA 1
ATOM 617 C C . GLY A 1 82 ? 9.855 9.183 -10.287 1.00 70.56 82 GLY A C 1
ATOM 618 O O . GLY A 1 82 ? 10.440 9.028 -11.345 1.00 70.56 82 GLY A O 1
ATOM 619 N N . ASN A 1 83 ? 9.108 10.261 -10.012 1.00 64.31 83 ASN A N 1
ATOM 620 C CA . ASN A 1 83 ? 8.940 11.433 -10.896 1.00 64.31 83 ASN A CA 1
ATOM 621 C C . ASN A 1 83 ? 8.999 11.104 -12.407 1.00 64.31 83 ASN A C 1
ATOM 623 O O . ASN A 1 83 ? 9.821 11.660 -13.132 1.00 64.31 83 ASN A O 1
ATOM 627 N N . GLY A 1 84 ? 8.167 10.174 -12.876 1.00 51.09 84 GLY A N 1
ATOM 628 C CA . GLY A 1 84 ? 8.113 9.803 -14.288 1.00 51.09 84 GLY A CA 1
ATOM 629 C C . GLY A 1 84 ? 7.200 10.738 -15.077 1.00 51.09 84 GLY A C 1
ATOM 630 O O . GLY A 1 84 ? 6.008 10.457 -15.186 1.00 51.09 84 GLY A O 1
ATOM 631 N N . TYR A 1 85 ? 7.759 11.834 -15.600 1.00 44.62 85 TYR A N 1
ATOM 632 C CA . TYR A 1 85 ? 7.287 12.460 -16.844 1.00 44.62 85 TYR A CA 1
ATOM 633 C C . TYR A 1 85 ? 8.060 11.864 -18.019 1.00 44.62 85 TYR A C 1
ATOM 635 O O . TYR A 1 85 ? 9.292 11.690 -17.866 1.00 44.62 85 TYR A O 1
#

Sequence (85 aa):
MKNLILATAILVAGMTSAKTITIKSSNSNIQKSSKQVKLKSKKVKSTFVTYTSCGVAATTTQDWTQEQGQIWANMVEANYCGNGY